Protein AF-A0A1J5PPG2-F1 (afdb_monomer_lite)

Sequence (80 aa):
MLLAELPDHSIELEVNPDIYNKRIDAWEVLKALAAEHGLTERIDWQRAAEVVKQREGLARRIDRQPASSADARPESRTSP

pLDDT: mean 85.67, std 16.47, range [45.5, 98.19]

Structure (mmCIF, N/CA/C/O backbone):
data_AF-A0A1J5PPG2-F1
#
_entry.id   AF-A0A1J5PPG2-F1
#
loop_
_atom_site.group_PDB
_atom_site.id
_atom_site.type_symbol
_atom_site.label_atom_id
_atom_site.label_alt_id
_atom_site.label_comp_id
_atom_site.label_asym_id
_atom_site.label_entity_id
_atom_site.label_seq_id
_atom_site.pdbx_PDB_ins_code
_atom_site.Cartn_x
_atom_site.Cartn_y
_atom_site.Cartn_z
_atom_site.occupancy
_atom_site.B_iso_or_equiv
_atom_site.auth_seq_id
_atom_site.auth_comp_id
_atom_site.auth_asym_id
_atom_site.auth_atom_id
_atom_site.pdbx_PDB_model_num
ATOM 1 N N . MET A 1 1 ? 8.731 -1.048 -0.372 1.00 90.12 1 MET A N 1
ATOM 2 C CA . MET A 1 1 ? 7.319 -0.638 -0.307 1.00 90.12 1 MET A CA 1
ATOM 3 C C . MET A 1 1 ? 6.843 -0.908 1.100 1.00 90.12 1 MET A C 1
ATOM 5 O O . MET A 1 1 ? 7.269 -1.915 1.655 1.00 90.12 1 MET A O 1
ATOM 9 N N . LEU A 1 2 ? 6.014 -0.026 1.644 1.00 94.75 2 LEU A N 1
ATOM 10 C CA . LEU A 1 2 ? 5.354 -0.194 2.935 1.00 94.75 2 LEU A CA 1
ATOM 11 C C . LEU A 1 2 ? 3.852 0.021 2.748 1.00 94.75 2 LEU A C 1
ATOM 13 O O . LEU A 1 2 ? 3.457 0.926 2.016 1.00 94.75 2 LEU A O 1
ATOM 17 N N . LEU A 1 3 ? 3.049 -0.813 3.401 1.00 97.44 3 LEU A N 1
ATOM 18 C CA . LEU A 1 3 ? 1.598 -0.688 3.492 1.00 97.44 3 LEU A CA 1
ATOM 19 C C . LEU A 1 3 ? 1.238 -0.712 4.976 1.00 97.44 3 LEU A C 1
ATOM 21 O O . LEU A 1 3 ? 1.668 -1.622 5.683 1.00 97.44 3 LEU A O 1
ATOM 25 N N . ALA A 1 4 ? 0.482 0.275 5.443 1.00 97.31 4 ALA A N 1
ATOM 26 C CA . ALA A 1 4 ? 0.086 0.364 6.842 1.00 97.31 4 ALA A CA 1
ATOM 27 C C . ALA A 1 4 ? -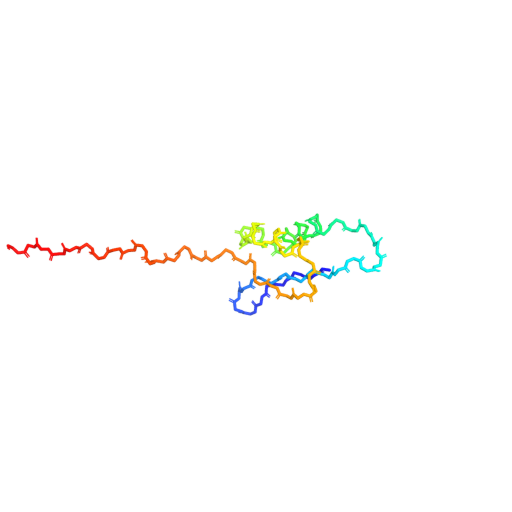1.372 0.799 6.974 1.00 97.31 4 ALA A C 1
ATOM 29 O O . ALA A 1 4 ? -1.826 1.696 6.265 1.00 97.31 4 ALA A O 1
ATOM 30 N N . GLU A 1 5 ? -2.083 0.182 7.915 1.00 97.25 5 GLU A N 1
ATOM 31 C CA . GLU A 1 5 ? -3.286 0.765 8.500 1.00 97.25 5 GLU A CA 1
ATOM 32 C C . GLU A 1 5 ? -2.872 1.575 9.735 1.00 97.25 5 GLU A C 1
ATOM 34 O O . GLU A 1 5 ? -2.215 1.052 10.638 1.00 97.25 5 GLU A O 1
ATOM 39 N N . LEU A 1 6 ? -3.221 2.860 9.756 1.00 95.75 6 LEU A N 1
ATOM 40 C CA . LEU A 1 6 ? -2.918 3.768 10.860 1.00 95.75 6 LEU A CA 1
ATOM 41 C C . LEU A 1 6 ? -3.982 3.678 11.975 1.00 95.75 6 LEU A C 1
ATOM 43 O O . LEU A 1 6 ? -5.065 3.133 11.753 1.00 95.75 6 LEU A O 1
ATOM 47 N N . PRO A 1 7 ? -3.726 4.231 13.183 1.00 96.19 7 PRO A N 1
ATOM 48 C CA . PRO A 1 7 ? -4.692 4.201 14.291 1.00 96.19 7 PRO A CA 1
ATOM 49 C C . PRO A 1 7 ? -6.047 4.862 13.993 1.00 96.19 7 PRO A C 1
ATOM 51 O O . PRO A 1 7 ? -7.022 4.578 14.681 1.00 96.19 7 PRO A O 1
ATOM 54 N N . ASP A 1 8 ? -6.115 5.743 12.992 1.00 94.12 8 ASP A N 1
ATOM 55 C CA . ASP A 1 8 ? -7.351 6.372 12.512 1.00 94.12 8 ASP A CA 1
ATOM 56 C C . ASP A 1 8 ? -8.062 5.556 11.413 1.00 94.12 8 ASP A C 1
ATOM 58 O O . ASP A 1 8 ? -9.003 6.048 10.789 1.00 94.12 8 ASP A O 1
ATOM 62 N N . HIS A 1 9 ? -7.619 4.317 11.174 1.00 94.06 9 HIS A N 1
ATOM 63 C CA . HIS A 1 9 ? -8.105 3.405 10.137 1.00 94.06 9 HIS A CA 1
ATOM 64 C C . HIS A 1 9 ? -7.871 3.874 8.694 1.00 94.06 9 HIS A C 1
ATOM 66 O O . HIS A 1 9 ? -8.405 3.268 7.755 1.00 94.06 9 HIS A O 1
ATOM 72 N N . SER A 1 10 ? -7.066 4.917 8.483 1.00 96.19 10 SER A N 1
ATOM 73 C CA . SER A 1 10 ? -6.582 5.249 7.145 1.00 96.19 10 SER A CA 1
ATOM 74 C C . SER A 1 10 ? -5.556 4.216 6.675 1.00 96.19 10 SER A C 1
ATOM 76 O O . SER A 1 10 ? -4.860 3.591 7.479 1.00 96.19 10 SER A O 1
ATOM 78 N N . ILE A 1 11 ? -5.492 4.002 5.359 1.00 97.81 11 ILE A N 1
ATOM 79 C CA . ILE A 1 11 ? -4.525 3.084 4.749 1.00 97.81 11 ILE A CA 1
ATOM 80 C C . ILE A 1 11 ? -3.519 3.920 3.974 1.00 97.81 11 ILE A C 1
ATOM 82 O O . ILE A 1 11 ? -3.897 4.635 3.043 1.00 97.81 11 ILE A O 1
ATOM 86 N N . GLU A 1 12 ? -2.242 3.804 4.322 1.00 98.06 12 GLU A N 1
ATOM 87 C CA . GLU A 1 12 ? -1.154 4.511 3.653 1.00 98.06 12 GLU A CA 1
ATOM 88 C C . GLU A 1 12 ? -0.204 3.553 2.934 1.00 98.06 12 GLU A C 1
ATOM 90 O O . GLU A 1 12 ? 0.123 2.467 3.418 1.00 98.06 12 GLU A O 1
ATOM 95 N N . LEU A 1 13 ? 0.245 3.984 1.756 1.00 98.19 13 LEU A N 1
ATOM 96 C CA . LEU A 1 13 ? 1.185 3.275 0.900 1.00 98.19 13 LEU A CA 1
ATOM 97 C C . LEU A 1 13 ? 2.395 4.160 0.608 1.00 98.19 13 LEU A C 1
ATOM 99 O O . LEU A 1 13 ? 2.250 5.267 0.092 1.00 98.19 13 LEU A O 1
ATOM 103 N N . GLU A 1 14 ? 3.591 3.635 0.863 1.00 96.62 14 GLU A N 1
ATOM 104 C CA . GLU A 1 14 ? 4.862 4.233 0.451 1.00 96.62 14 GLU A CA 1
ATOM 105 C C . GLU A 1 14 ? 5.563 3.323 -0.564 1.00 96.62 14 GLU A C 1
ATOM 107 O O . GLU A 1 14 ? 5.840 2.141 -0.308 1.00 96.62 14 GLU A O 1
ATOM 112 N N . VAL A 1 15 ? 5.903 3.881 -1.727 1.00 94.31 15 VAL A N 1
ATOM 113 C CA . VAL A 1 15 ? 6.635 3.170 -2.781 1.00 94.31 15 VAL A CA 1
ATOM 114 C C . VAL A 1 15 ? 7.928 3.908 -3.083 1.00 94.31 15 VAL A C 1
ATOM 116 O O . VAL A 1 15 ? 7.909 4.986 -3.668 1.00 94.31 15 VAL A O 1
ATOM 119 N N . ASN A 1 16 ? 9.050 3.306 -2.691 1.00 90.12 16 ASN A N 1
ATOM 120 C CA . ASN A 1 16 ? 10.379 3.848 -2.952 1.00 90.12 16 ASN A CA 1
ATOM 121 C C . ASN A 1 16 ? 10.778 3.691 -4.430 1.00 90.12 16 ASN A C 1
ATOM 123 O O . ASN A 1 16 ? 10.423 2.675 -5.046 1.00 90.12 16 ASN A O 1
ATOM 127 N N . PRO A 1 17 ? 11.535 4.648 -4.999 1.00 85.38 17 PRO A N 1
ATOM 128 C CA . PRO A 1 17 ? 12.050 4.515 -6.351 1.00 85.38 17 PRO A CA 1
ATOM 129 C C . PRO A 1 17 ? 12.989 3.310 -6.446 1.00 85.38 17 PRO A C 1
ATOM 131 O O . PRO A 1 17 ? 13.737 3.000 -5.515 1.00 85.38 17 PRO A O 1
ATOM 134 N N . ASP A 1 18 ? 12.973 2.626 -7.591 1.00 76.69 18 ASP A N 1
ATOM 135 C CA . ASP A 1 18 ? 13.812 1.445 -7.822 1.00 76.69 18 ASP A CA 1
ATOM 136 C C . ASP A 1 18 ? 15.256 1.845 -8.183 1.00 76.69 18 ASP A C 1
ATOM 138 O O . ASP A 1 18 ? 15.765 1.538 -9.257 1.00 76.69 18 ASP A O 1
ATOM 142 N N . ILE A 1 19 ? 15.929 2.569 -7.281 1.00 69.50 19 ILE A N 1
ATOM 143 C CA . ILE A 1 19 ? 17.309 3.057 -7.468 1.0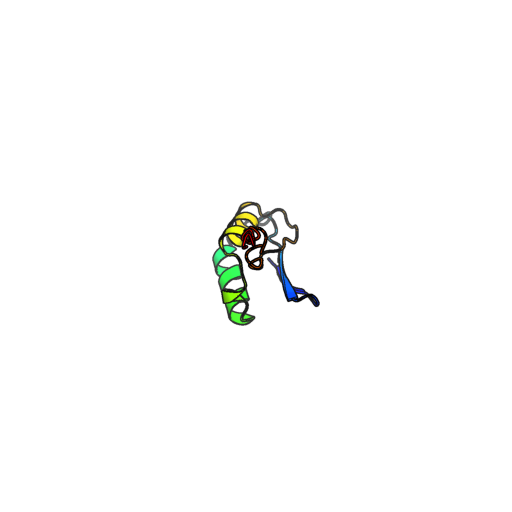0 69.50 19 ILE A CA 1
ATOM 144 C C . ILE A 1 19 ? 18.361 1.937 -7.430 1.00 69.50 19 ILE A C 1
ATOM 146 O O . ILE A 1 19 ? 19.514 2.160 -7.786 1.00 69.50 19 ILE A O 1
ATOM 150 N N . TYR A 1 20 ? 17.966 0.727 -7.023 1.00 65.12 20 TYR A N 1
ATOM 151 C CA . TYR A 1 20 ? 18.820 -0.463 -6.989 1.00 65.12 20 TYR A CA 1
ATOM 152 C C . TYR A 1 20 ? 18.457 -1.494 -8.072 1.00 65.12 20 TYR A C 1
ATOM 154 O O . TYR A 1 20 ? 19.017 -2.589 -8.069 1.00 65.12 20 TYR A O 1
ATOM 162 N N . ASN A 1 21 ? 17.538 -1.154 -8.986 1.00 64.00 21 ASN A N 1
ATOM 163 C CA . ASN A 1 21 ? 17.095 -1.983 -10.111 1.00 64.00 21 ASN A CA 1
ATOM 164 C C . ASN A 1 21 ? 16.724 -3.422 -9.707 1.00 64.00 21 ASN A C 1
ATOM 166 O O . ASN A 1 21 ? 17.071 -4.390 -10.389 1.00 64.00 21 ASN A O 1
ATOM 170 N N . LYS A 1 22 ? 16.040 -3.577 -8.566 1.00 67.56 22 LYS A N 1
ATOM 171 C CA . LYS A 1 22 ? 15.693 -4.892 -8.009 1.00 67.56 22 LYS A CA 1
ATOM 172 C C . LYS A 1 22 ? 14.597 -5.598 -8.815 1.00 67.56 22 LYS A C 1
ATOM 174 O O . LYS A 1 22 ? 14.300 -6.749 -8.510 1.00 67.56 22 LYS A O 1
ATOM 179 N N . ARG A 1 23 ? 14.015 -4.944 -9.837 1.00 71.06 23 ARG A N 1
ATOM 180 C CA . ARG A 1 23 ? 12.953 -5.482 -10.716 1.00 71.06 23 ARG A CA 1
ATOM 181 C C . ARG A 1 23 ? 11.792 -6.102 -9.934 1.00 71.06 23 ARG A C 1
ATOM 183 O O . ARG A 1 23 ? 11.152 -7.041 -10.399 1.00 71.06 23 ARG A O 1
ATOM 190 N N . ILE A 1 24 ? 11.536 -5.597 -8.730 1.00 80.62 24 ILE A N 1
ATOM 191 C CA . ILE A 1 24 ? 10.417 -6.057 -7.916 1.00 80.62 24 ILE A CA 1
ATOM 192 C C . ILE A 1 24 ? 9.154 -5.477 -8.537 1.00 80.62 24 ILE A C 1
ATOM 194 O O . ILE A 1 24 ? 9.051 -4.260 -8.728 1.00 80.62 24 ILE A O 1
ATOM 198 N N . ASP A 1 25 ? 8.190 -6.343 -8.836 1.00 89.19 25 ASP A N 1
ATOM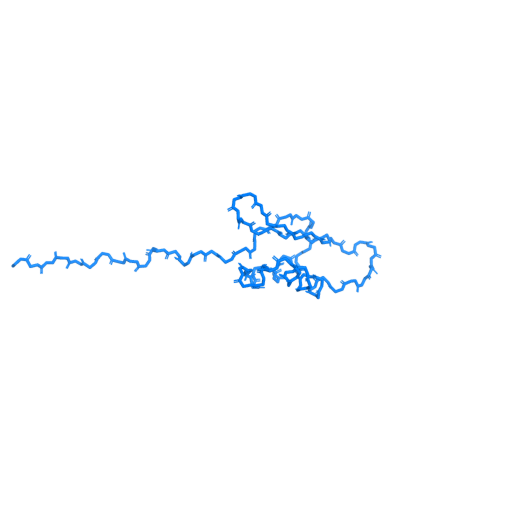 199 C CA . ASP A 1 25 ? 6.870 -5.894 -9.242 1.00 89.19 25 ASP A CA 1
ATOM 200 C C . ASP A 1 25 ? 6.139 -5.322 -8.021 1.00 89.19 25 ASP A C 1
ATOM 202 O O . ASP A 1 25 ? 5.544 -6.031 -7.209 1.00 89.19 25 ASP A O 1
ATOM 206 N N . ALA A 1 26 ? 6.241 -4.003 -7.876 1.00 90.81 26 ALA A N 1
ATOM 207 C CA . ALA A 1 26 ? 5.593 -3.234 -6.827 1.00 90.81 26 ALA A CA 1
ATOM 208 C C . ALA A 1 26 ? 4.077 -3.496 -6.767 1.00 90.81 26 ALA A C 1
ATOM 210 O O . ALA A 1 26 ? 3.498 -3.474 -5.684 1.00 90.81 26 ALA A O 1
ATOM 211 N N . TRP A 1 27 ? 3.439 -3.765 -7.908 1.00 94.81 27 TRP A N 1
ATOM 212 C CA . TRP A 1 27 ? 2.006 -4.018 -7.960 1.00 94.81 27 TRP A CA 1
ATOM 213 C C . TRP A 1 27 ? 1.644 -5.377 -7.358 1.00 94.81 27 TRP A C 1
ATOM 215 O O . TRP A 1 27 ? 0.713 -5.472 -6.558 1.00 94.81 27 TRP A O 1
ATOM 225 N N . GLU A 1 28 ? 2.411 -6.421 -7.673 1.00 94.81 28 GLU A N 1
ATOM 226 C CA . GLU A 1 28 ? 2.208 -7.749 -7.082 1.00 94.81 28 GLU A CA 1
ATOM 227 C C . GLU A 1 28 ? 2.484 -7.754 -5.574 1.00 94.81 28 GLU A C 1
ATOM 229 O O . GLU A 1 28 ? 1.711 -8.330 -4.809 1.00 94.81 28 GLU A O 1
ATOM 234 N N . VAL A 1 29 ? 3.529 -7.046 -5.128 1.00 94.56 29 VAL A N 1
ATOM 235 C CA . VAL A 1 29 ? 3.834 -6.902 -3.694 1.00 94.56 29 VAL A CA 1
ATOM 236 C C . VAL A 1 29 ? 2.707 -6.185 -2.953 1.00 94.56 29 VAL A C 1
ATOM 238 O O . VAL A 1 29 ? 2.302 -6.637 -1.884 1.00 94.56 29 VAL A O 1
ATOM 241 N N . LEU A 1 30 ? 2.162 -5.104 -3.521 1.00 96.44 30 LEU A N 1
ATOM 242 C CA . LEU A 1 30 ? 1.029 -4.394 -2.928 1.00 96.44 30 LEU A CA 1
ATOM 243 C C . LEU A 1 30 ? -0.184 -5.316 -2.757 1.00 96.44 30 LEU A C 1
ATOM 245 O O . LEU A 1 30 ? -0.776 -5.349 -1.680 1.00 96.44 30 LEU A O 1
ATOM 249 N N . LYS A 1 31 ? -0.549 -6.069 -3.802 1.00 97.62 31 LYS A N 1
ATOM 250 C CA . LYS A 1 31 ? -1.679 -7.007 -3.740 1.00 97.62 31 LYS A CA 1
ATOM 251 C C . LYS A 1 31 ? -1.471 -8.078 -2.671 1.00 97.62 31 LYS A C 1
ATOM 253 O O . LYS A 1 31 ? -2.409 -8.380 -1.938 1.00 97.62 31 LYS A O 1
ATOM 258 N N . ALA A 1 32 ? -0.257 -8.620 -2.559 1.00 97.12 32 ALA A N 1
ATOM 259 C CA . ALA A 1 32 ? 0.074 -9.613 -1.542 1.00 97.12 32 ALA A CA 1
ATOM 260 C C . ALA A 1 32 ? -0.082 -9.048 -0.120 1.00 97.12 32 ALA A C 1
ATOM 262 O O . ALA A 1 32 ? -0.783 -9.646 0.691 1.00 97.12 32 ALA A O 1
ATOM 263 N N . LEU A 1 33 ? 0.477 -7.862 0.151 1.00 97.25 33 LEU A N 1
ATOM 264 C CA . LEU A 1 33 ? 0.354 -7.195 1.453 1.00 97.25 33 LEU A CA 1
ATOM 265 C C . LEU A 1 33 ? -1.107 -6.856 1.783 1.00 97.25 33 LEU A C 1
ATOM 267 O O . LEU A 1 33 ? -1.576 -7.092 2.892 1.00 97.25 33 LEU A O 1
ATOM 271 N N . ALA A 1 34 ? -1.859 -6.334 0.814 1.00 97.88 34 ALA A N 1
ATOM 272 C CA . ALA A 1 34 ? -3.270 -6.015 1.006 1.00 97.88 34 ALA A CA 1
ATOM 273 C C . ALA A 1 34 ? -4.118 -7.256 1.325 1.00 97.88 34 ALA A C 1
ATOM 275 O O . ALA A 1 34 ? -5.072 -7.164 2.101 1.00 97.88 34 ALA A O 1
ATOM 276 N N . ALA A 1 35 ? -3.793 -8.407 0.734 1.00 98.00 35 ALA A N 1
ATOM 277 C CA . ALA A 1 35 ? -4.451 -9.673 1.036 1.00 98.00 35 ALA A CA 1
ATOM 278 C C . ALA A 1 35 ? -4.057 -10.197 2.426 1.00 98.00 35 ALA A C 1
ATOM 280 O O . ALA A 1 35 ? -4.937 -10.550 3.207 1.00 98.00 35 ALA A O 1
ATOM 281 N N . GLU A 1 36 ? -2.762 -10.185 2.754 1.00 97.62 36 GLU A N 1
ATOM 282 C CA . GLU A 1 36 ? -2.223 -10.622 4.050 1.00 97.62 36 GLU A CA 1
ATOM 283 C C . GLU A 1 36 ? -2.832 -9.844 5.226 1.00 97.62 36 GLU A C 1
ATOM 285 O O . GLU A 1 36 ? -3.191 -10.432 6.244 1.00 97.62 36 GLU A O 1
ATOM 290 N N . HIS A 1 37 ? -3.020 -8.534 5.058 1.00 95.88 37 HIS A N 1
ATOM 291 C CA . HIS A 1 37 ? -3.593 -7.659 6.081 1.00 95.88 37 HIS A CA 1
ATOM 292 C C . HIS A 1 37 ? -5.122 -7.504 5.997 1.00 95.88 37 HIS A C 1
ATOM 294 O O . HIS A 1 37 ? -5.700 -6.750 6.776 1.00 95.88 37 HIS A O 1
ATOM 300 N N . GLY A 1 38 ? -5.805 -8.172 5.059 1.00 97.00 38 GLY A N 1
ATOM 301 C CA . GLY A 1 38 ? -7.262 -8.053 4.903 1.00 97.00 38 GLY A CA 1
ATOM 302 C C . GLY A 1 38 ? -7.749 -6.660 4.463 1.00 97.00 38 GLY A C 1
ATOM 303 O O . GLY A 1 38 ? -8.897 -6.295 4.703 1.00 97.00 38 GLY A O 1
ATOM 304 N N . LEU A 1 39 ? -6.893 -5.872 3.806 1.00 97.56 39 LEU A N 1
ATOM 305 C CA . LEU A 1 39 ? -7.162 -4.489 3.385 1.00 97.56 39 LEU A CA 1
ATOM 306 C C . LEU A 1 39 ? -7.717 -4.372 1.956 1.00 97.56 39 LEU A C 1
ATOM 308 O O . LEU A 1 39 ? -8.123 -3.288 1.541 1.00 97.56 39 LEU A O 1
ATOM 312 N N . THR A 1 40 ? -7.764 -5.480 1.209 1.00 97.50 40 THR A N 1
ATOM 313 C CA . THR A 1 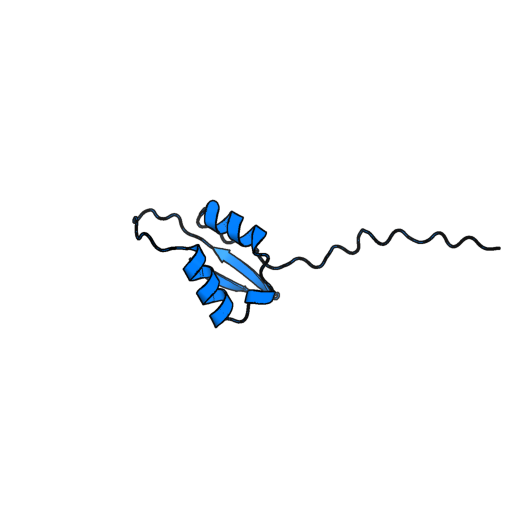40 ? -8.112 -5.530 -0.228 1.00 97.50 40 THR A CA 1
ATOM 314 C C . THR A 1 40 ? -9.389 -4.752 -0.584 1.00 97.50 40 THR A C 1
ATOM 316 O O . THR A 1 40 ? -9.406 -3.993 -1.553 1.00 97.50 40 THR A O 1
ATOM 319 N N . GLU A 1 41 ? -10.445 -4.881 0.222 1.00 96.56 41 GLU A N 1
ATOM 320 C CA . GLU A 1 41 ? -11.740 -4.229 -0.030 1.00 96.56 41 GLU A CA 1
ATOM 321 C C . GLU A 1 41 ? -11.796 -2.755 0.386 1.00 96.56 41 GLU A C 1
ATOM 323 O O . GLU A 1 41 ? -12.699 -2.024 -0.018 1.00 96.56 41 GLU A O 1
ATOM 328 N N . ARG A 1 42 ? -10.841 -2.299 1.196 1.00 96.62 42 ARG A N 1
ATOM 329 C CA . ARG A 1 42 ? -10.787 -0.922 1.704 1.00 96.62 42 ARG A CA 1
ATOM 330 C C . ARG A 1 42 ? -9.897 -0.023 0.858 1.00 96.62 42 ARG A C 1
ATOM 332 O O . ARG A 1 42 ? -10.008 1.194 0.965 1.00 96.62 42 ARG A O 1
ATOM 339 N N . ILE A 1 43 ? -9.046 -0.604 0.016 1.00 97.62 43 ILE A N 1
ATOM 340 C CA . ILE A 1 43 ? -8.152 0.130 -0.877 1.00 97.62 43 ILE A CA 1
ATOM 341 C C . ILE A 1 43 ? -8.933 0.712 -2.065 1.00 97.62 43 ILE A C 1
ATOM 343 O O . ILE A 1 43 ? -9.741 0.043 -2.722 1.00 97.62 43 ILE A O 1
ATOM 347 N N . ASP A 1 44 ? -8.663 1.981 -2.351 1.00 97.75 44 ASP A N 1
ATOM 348 C CA . ASP A 1 44 ? -8.887 2.610 -3.644 1.00 97.75 44 ASP A CA 1
ATOM 349 C C . ASP A 1 44 ? -7.749 2.196 -4.589 1.00 97.75 44 ASP A C 1
ATOM 351 O O . ASP A 1 44 ? -6.630 2.717 -4.555 1.00 97.75 44 ASP A O 1
ATOM 355 N N . TRP A 1 45 ? -8.039 1.211 -5.439 1.00 97.25 45 TRP A N 1
ATOM 356 C CA . TRP A 1 45 ? -7.064 0.637 -6.364 1.00 97.25 45 TRP A CA 1
ATOM 357 C C . TRP A 1 45 ? -6.633 1.602 -7.467 1.00 97.25 45 TRP A C 1
ATOM 359 O O . TRP A 1 45 ? -5.513 1.482 -7.968 1.00 97.25 45 TRP A O 1
ATOM 369 N N . GLN A 1 46 ? -7.480 2.571 -7.826 1.00 96.88 46 GLN A N 1
ATOM 370 C CA . GLN A 1 46 ? -7.107 3.606 -8.782 1.00 96.88 46 GLN A CA 1
ATOM 371 C C . GLN A 1 46 ? -6.064 4.530 -8.151 1.00 96.88 46 GLN A C 1
ATOM 373 O O . GLN A 1 46 ? -5.003 4.755 -8.736 1.00 96.88 46 GLN A O 1
ATOM 378 N N . ARG A 1 47 ? -6.314 4.984 -6.919 1.00 97.00 47 ARG A N 1
ATOM 379 C CA . ARG A 1 47 ? -5.361 5.806 -6.170 1.00 97.00 47 ARG A CA 1
ATOM 380 C C . ARG A 1 47 ? -4.054 5.063 -5.897 1.00 97.00 47 ARG A C 1
ATOM 382 O O . ARG A 1 47 ? -2.975 5.624 -6.077 1.00 97.00 47 ARG A O 1
ATOM 389 N N . ALA A 1 48 ? -4.123 3.790 -5.520 1.00 97.38 48 ALA A N 1
ATOM 390 C CA . ALA A 1 48 ? -2.934 2.979 -5.283 1.00 97.38 48 ALA A CA 1
ATOM 391 C C . ALA A 1 48 ? -2.075 2.807 -6.552 1.00 97.38 48 ALA A C 1
ATOM 393 O O . ALA A 1 48 ? -0.846 2.878 -6.477 1.00 97.38 48 ALA A O 1
ATOM 394 N N . ALA A 1 49 ? -2.700 2.652 -7.726 1.00 96.69 49 ALA A N 1
ATOM 395 C CA . ALA A 1 49 ? -1.987 2.580 -9.001 1.00 96.69 49 ALA A CA 1
ATOM 396 C C . ALA A 1 49 ? -1.204 3.871 -9.306 1.00 96.69 49 ALA A C 1
ATOM 398 O O . ALA A 1 49 ? -0.080 3.805 -9.809 1.00 96.69 49 ALA A O 1
ATOM 399 N N . GLU A 1 50 ? -1.749 5.041 -8.960 1.00 96.25 50 GLU A N 1
ATOM 400 C CA . GLU A 1 50 ? -1.043 6.322 -9.096 1.00 96.25 50 GLU A CA 1
ATOM 401 C C . GLU A 1 50 ? 0.215 6.364 -8.225 1.00 96.25 50 GLU A C 1
ATOM 403 O O . GLU A 1 50 ? 1.292 6.699 -8.719 1.00 96.25 50 GLU A O 1
ATOM 408 N N . VAL A 1 51 ? 0.106 5.958 -6.957 1.00 96.12 51 VAL A N 1
ATOM 409 C CA . VAL A 1 51 ? 1.236 5.937 -6.014 1.00 96.12 51 VAL A CA 1
ATOM 410 C C . VAL A 1 51 ? 2.325 4.961 -6.484 1.00 96.12 51 VAL A C 1
ATOM 412 O O . VAL A 1 51 ? 3.509 5.306 -6.497 1.00 96.12 51 VAL A O 1
ATOM 415 N N . VAL A 1 52 ? 1.941 3.768 -6.957 1.00 94.62 52 VAL A N 1
ATOM 416 C CA . VAL A 1 52 ? 2.868 2.763 -7.519 1.00 94.62 52 VAL A CA 1
ATOM 417 C C . VAL A 1 52 ? 3.529 3.233 -8.815 1.00 94.62 52 VAL A C 1
ATOM 419 O O . VAL A 1 52 ? 4.657 2.827 -9.105 1.00 94.62 52 VAL A O 1
ATOM 422 N N . LYS A 1 53 ? 2.859 4.076 -9.606 1.00 93.25 53 LYS A N 1
ATOM 423 C CA . LYS A 1 53 ? 3.427 4.673 -10.819 1.00 93.25 53 LYS A CA 1
ATOM 424 C C . LYS A 1 53 ? 4.407 5.799 -10.492 1.00 93.25 53 LYS A C 1
ATOM 426 O O . LYS A 1 53 ? 5.455 5.879 -11.123 1.00 93.25 53 LYS A O 1
ATOM 431 N N . GLN A 1 54 ? 4.063 6.656 -9.532 1.00 92.94 54 GLN A N 1
ATOM 432 C CA . GLN A 1 54 ? 4.862 7.825 -9.158 1.00 92.94 54 GLN A CA 1
ATOM 433 C C . GLN A 1 54 ? 6.134 7.437 -8.392 1.00 92.94 54 GLN A C 1
ATOM 435 O O . GLN A 1 54 ? 7.194 7.991 -8.668 1.00 92.94 54 GLN A O 1
ATOM 440 N N . ARG A 1 55 ? 6.052 6.452 -7.483 1.00 89.38 55 ARG A N 1
ATOM 441 C CA . ARG A 1 55 ? 7.197 5.912 -6.716 1.00 89.38 55 ARG A CA 1
ATOM 442 C C . ARG A 1 55 ? 8.059 6.988 -6.044 1.00 89.38 55 ARG A C 1
ATOM 444 O O . ARG A 1 55 ? 9.285 6.915 -6.065 1.00 89.38 55 ARG A O 1
ATOM 451 N N . GL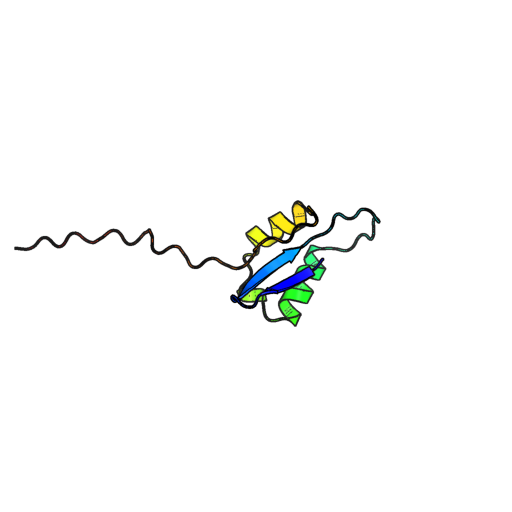U A 1 56 ? 7.415 7.990 -5.455 1.00 91.00 56 GLU A N 1
ATOM 452 C CA . GLU A 1 56 ? 8.082 9.168 -4.878 1.00 91.00 56 GLU A CA 1
ATOM 453 C C . GLU A 1 56 ? 8.857 8.872 -3.583 1.00 91.00 56 GLU A C 1
ATOM 455 O O . GLU A 1 56 ? 9.595 9.731 -3.113 1.00 91.00 56 GLU A O 1
ATOM 460 N N . GLY A 1 57 ? 8.686 7.689 -2.983 1.00 92.44 57 GLY A N 1
ATOM 461 C CA . GLY A 1 57 ? 9.193 7.397 -1.637 1.00 92.44 57 GLY A CA 1
ATOM 462 C C . GLY A 1 57 ? 8.445 8.146 -0.531 1.00 92.44 57 GLY A C 1
ATOM 463 O O . GLY A 1 57 ? 8.970 8.312 0.562 1.00 92.44 57 GLY A O 1
ATOM 464 N N . LEU A 1 58 ? 7.228 8.621 -0.815 1.00 94.25 58 LEU A N 1
ATOM 465 C CA . LEU A 1 58 ? 6.358 9.295 0.146 1.00 94.25 58 LEU A CA 1
ATOM 466 C C . LEU A 1 58 ? 5.133 8.433 0.446 1.00 94.25 58 LEU A C 1
ATOM 468 O O . LEU A 1 58 ? 4.530 7.873 -0.474 1.00 94.25 58 LEU A O 1
ATOM 472 N N . ALA A 1 59 ? 4.752 8.371 1.721 1.00 96.56 59 ALA A N 1
ATOM 473 C CA . ALA A 1 59 ? 3.509 7.750 2.149 1.00 96.56 59 ALA A CA 1
ATOM 474 C C . ALA A 1 59 ? 2.309 8.563 1.639 1.00 96.56 59 ALA A C 1
ATOM 476 O O . ALA A 1 59 ? 2.249 9.790 1.773 1.00 96.56 59 ALA A O 1
ATOM 477 N N . ARG A 1 60 ? 1.360 7.879 0.999 1.00 97.44 60 ARG A N 1
ATOM 478 C CA . ARG A 1 60 ? 0.125 8.466 0.476 1.00 97.44 60 ARG A CA 1
ATOM 479 C C . ARG A 1 60 ? -1.063 7.639 0.939 1.00 97.44 60 ARG A C 1
ATOM 481 O O . ARG A 1 60 ? -1.033 6.414 0.855 1.00 97.44 60 ARG A O 1
ATOM 488 N N . ARG A 1 61 ? -2.128 8.322 1.352 1.00 97.06 61 ARG A N 1
ATOM 489 C CA . ARG A 1 61 ? -3.416 7.711 1.681 1.00 97.06 61 ARG A CA 1
ATOM 490 C C . ARG A 1 61 ? -4.066 7.085 0.437 1.00 97.06 61 ARG A C 1
ATOM 492 O O . ARG A 1 61 ? -4.133 7.738 -0.611 1.00 97.06 61 ARG A O 1
ATOM 499 N N . ILE A 1 62 ? -4.519 5.837 0.564 1.00 97.62 62 ILE A N 1
ATOM 500 C CA . ILE A 1 62 ? -5.091 5.014 -0.517 1.00 97.62 62 ILE A CA 1
ATOM 501 C C . ILE A 1 62 ? -6.392 4.293 -0.126 1.00 97.62 62 ILE A C 1
ATOM 503 O O . ILE A 1 62 ? -6.819 3.400 -0.850 1.00 97.62 62 ILE A O 1
ATOM 507 N N . ASP A 1 63 ? -7.025 4.606 1.005 1.00 96.81 63 ASP A N 1
ATOM 508 C CA . ASP A 1 63 ? -8.344 4.049 1.335 1.00 96.81 63 ASP A CA 1
ATOM 509 C C . ASP A 1 63 ? -9.475 4.700 0.527 1.00 96.81 63 ASP A C 1
ATOM 511 O O . ASP A 1 63 ? -9.427 5.886 0.183 1.00 96.81 63 ASP A O 1
ATOM 515 N N . ARG A 1 64 ? -10.525 3.914 0.256 1.00 94.62 64 ARG A N 1
ATOM 516 C CA . ARG A 1 64 ? -11.770 4.394 -0.351 1.00 94.62 64 ARG A CA 1
ATOM 517 C C . ARG A 1 64 ? -12.370 5.466 0.550 1.00 94.62 64 ARG A C 1
ATOM 519 O O . ARG A 1 64 ? -12.789 5.182 1.671 1.00 94.62 64 ARG A O 1
ATOM 526 N N . GLN A 1 65 ? -12.452 6.691 0.045 1.00 81.81 65 GLN A N 1
ATOM 527 C CA . GLN A 1 65 ? -13.209 7.728 0.728 1.00 81.81 65 GLN A CA 1
ATOM 528 C C . GLN A 1 65 ? -14.698 7.353 0.708 1.00 81.81 65 GLN A C 1
ATOM 530 O O . GLN A 1 65 ? -15.187 6.867 -0.319 1.00 81.81 65 GLN A O 1
ATOM 535 N N . PRO A 1 66 ? -15.442 7.570 1.807 1.00 70.69 66 PRO A N 1
ATOM 536 C CA . PRO A 1 66 ? -16.892 7.487 1.746 1.00 70.69 66 PRO A CA 1
ATOM 537 C C . PRO A 1 66 ? -17.375 8.452 0.660 1.00 70.69 66 PRO A C 1
ATOM 539 O O . PRO A 1 66 ? -16.887 9.582 0.575 1.00 70.69 66 PRO A O 1
ATOM 542 N N . ALA A 1 67 ? -18.301 7.997 -0.191 1.00 59.38 67 ALA A N 1
ATOM 543 C CA . ALA A 1 67 ? -18.937 8.862 -1.176 1.00 59.38 67 ALA A CA 1
ATOM 544 C C . ALA A 1 67 ? -19.444 10.107 -0.439 1.00 59.38 67 ALA A C 1
ATOM 546 O O . ALA A 1 67 ? -20.243 9.997 0.490 1.00 59.38 67 ALA A O 1
ATOM 547 N N . SER A 1 68 ? -18.894 11.270 -0.783 1.00 52.72 68 SER A N 1
ATOM 548 C CA . SER A 1 68 ? -19.238 12.523 -0.123 1.00 52.72 68 SER A CA 1
ATOM 549 C C . SER A 1 68 ? -20.754 12.712 -0.169 1.00 52.72 68 SER A C 1
ATOM 551 O O . SER A 1 68 ? -21.343 12.726 -1.247 1.00 52.72 68 SER A O 1
ATOM 553 N N . SER A 1 69 ? -21.392 12.898 0.987 1.00 50.03 69 SER A N 1
ATOM 554 C CA . SER A 1 69 ? -22.829 13.185 1.112 1.00 50.03 69 SER A CA 1
ATOM 555 C C . SER A 1 69 ? -23.244 14.544 0.516 1.00 50.03 69 SER A C 1
ATOM 557 O O . SER A 1 69 ? -24.359 15.006 0.751 1.00 50.03 69 SER A O 1
ATOM 559 N N . ALA A 1 70 ? -22.365 15.213 -0.236 1.00 55.50 70 ALA A N 1
ATOM 560 C CA . ALA A 1 70 ? -22.591 16.534 -0.815 1.00 55.50 70 ALA A CA 1
ATOM 561 C C . ALA A 1 70 ? -23.614 16.559 -1.971 1.00 55.50 70 ALA A C 1
ATOM 563 O O . ALA A 1 70 ? -23.990 17.646 -2.401 1.00 55.50 70 AL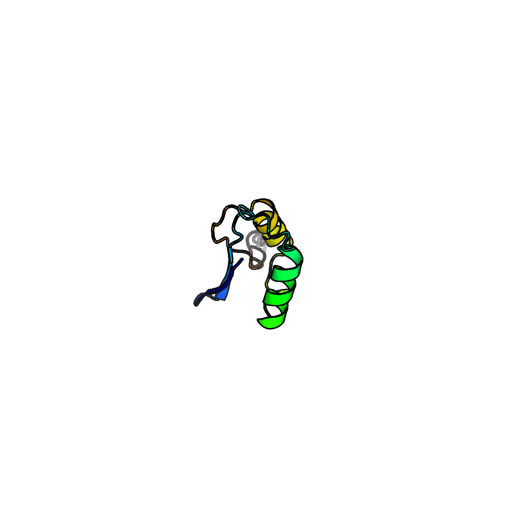A A O 1
ATOM 564 N N . ASP A 1 71 ? -24.110 15.406 -2.434 1.00 50.38 71 ASP A N 1
ATOM 565 C CA . ASP A 1 71 ? -25.185 15.323 -3.440 1.00 50.38 71 ASP A CA 1
ATOM 566 C C . ASP A 1 71 ? -26.606 15.234 -2.848 1.00 50.38 71 ASP A C 1
ATOM 568 O O . ASP A 1 71 ? -27.594 15.165 -3.581 1.00 50.38 71 ASP A O 1
ATOM 572 N N . ALA A 1 72 ? -26.759 15.300 -1.520 1.00 51.00 72 ALA A N 1
ATOM 573 C CA . ALA A 1 72 ? -28.073 15.463 -0.904 1.00 51.00 72 ALA A CA 1
ATOM 574 C C . ALA A 1 72 ? -28.562 16.916 -1.079 1.00 51.00 72 ALA A C 1
ATOM 576 O O . ALA A 1 72 ? -28.501 17.729 -0.155 1.00 51.00 72 ALA A O 1
ATOM 577 N N . ARG A 1 73 ? -29.048 17.266 -2.282 1.00 55.66 73 ARG A N 1
ATOM 578 C CA . ARG A 1 73 ? -29.861 18.481 -2.478 1.00 55.66 73 ARG A CA 1
ATOM 579 C C . ARG A 1 73 ? -31.014 18.445 -1.465 1.00 55.66 73 ARG A C 1
ATOM 581 O O . ARG A 1 73 ? -31.716 17.436 -1.409 1.00 55.66 73 ARG A O 1
ATOM 588 N N . PRO A 1 74 ? -31.258 19.514 -0.687 1.00 54.19 74 PRO A N 1
ATOM 589 C CA . PRO A 1 74 ? -32.430 19.562 0.167 1.00 54.19 74 PRO A CA 1
ATOM 590 C C . PRO A 1 74 ? -33.668 19.628 -0.728 1.00 54.19 74 PRO A C 1
ATOM 592 O O . PRO A 1 74 ? -33.885 20.607 -1.445 1.00 54.19 74 PRO A O 1
ATOM 595 N N . GLU A 1 75 ? -34.463 18.562 -0.701 1.00 56.81 75 GLU A N 1
ATOM 596 C CA . GLU A 1 75 ? -35.790 18.530 -1.300 1.00 56.81 75 GLU A CA 1
ATOM 597 C C . GLU A 1 75 ? -36.589 19.686 -0.700 1.00 56.81 75 GLU A C 1
ATOM 599 O O . GLU A 1 75 ? -36.812 19.760 0.513 1.00 56.81 75 GLU A O 1
ATOM 604 N N . SER A 1 76 ? -36.940 20.653 -1.546 1.00 54.03 76 SER A N 1
ATOM 605 C CA . SER A 1 76 ? -37.720 21.814 -1.150 1.00 54.03 76 SER A CA 1
ATOM 606 C C . SER A 1 76 ? -39.060 21.331 -0.606 1.00 54.03 76 SER A C 1
ATOM 608 O O . SER A 1 76 ? -39.958 20.958 -1.357 1.00 54.03 76 SER A O 1
ATOM 610 N N . ARG A 1 77 ? -39.202 21.338 0.723 1.00 60.72 77 ARG A N 1
ATOM 611 C CA . ARG A 1 77 ? -40.512 21.326 1.366 1.00 60.72 77 ARG A CA 1
ATOM 612 C C . ARG A 1 77 ? -41.234 22.587 0.923 1.00 60.72 77 ARG A C 1
ATOM 614 O O . ARG A 1 77 ? -40.929 23.684 1.385 1.00 60.72 77 ARG A O 1
ATOM 621 N N . THR A 1 78 ? -42.196 22.427 0.029 1.00 57.88 78 THR A N 1
ATOM 622 C CA . THR A 1 78 ? -43.225 23.435 -0.204 1.00 57.88 78 THR A CA 1
ATOM 623 C C . THR A 1 78 ? -44.568 22.727 -0.348 1.00 57.88 78 THR A C 1
ATOM 625 O O . THR A 1 78 ? -44.970 22.266 -1.408 1.00 57.88 78 THR A O 1
ATOM 628 N N . SER A 1 79 ? -45.231 22.586 0.792 1.00 45.50 79 SER A N 1
ATOM 629 C CA . SER A 1 79 ? -46.685 22.678 0.945 1.00 45.50 79 SER A CA 1
ATOM 630 C C . SER A 1 79 ? -46.894 23.581 2.164 1.00 45.50 79 SER A C 1
ATOM 632 O O . SER A 1 79 ? -46.052 23.529 3.072 1.00 45.50 79 SER A O 1
ATOM 634 N N . PRO A 1 80 ? -47.917 24.444 2.199 1.00 60.84 80 PRO A N 1
ATOM 635 C CA . PRO A 1 80 ? -49.267 24.242 1.670 1.00 60.84 80 PRO A CA 1
ATOM 636 C C . PRO A 1 80 ? -49.695 25.209 0.557 1.00 60.84 80 PRO A C 1
ATOM 638 O O . PRO A 1 80 ? -48.973 26.198 0.302 1.00 60.84 80 PRO A O 1
#

Foldseek 3Di:
DDWDQDPVRWIKDFAADPPVVPVDPPVVVVVVVCVVVVNVVQFQVVVVVVNNVVNPRDIDTGGDDDPPPVPPDPDDDDDD

Organism: NCBI:txid410659

Secondary structure (DSSP, 8-state):
-EEEE-TTS-EEEE----TT-----HHHHHHHHHHHTT-TTTB-HHHHHHHHHH--S-EEE-B-PPPPGGG---------

Radius of gyration: 17.99 Å; chains: 1; bounding box: 68×35×25 Å